Protein AF-A0A1N6LYB2-F1 (afdb_monomer_lite)

Structure (mmCIF, N/CA/C/O backbone):
data_AF-A0A1N6LYB2-F1
#
_entry.id   AF-A0A1N6LYB2-F1
#
loop_
_atom_site.group_PDB
_atom_site.id
_atom_site.type_symbol
_atom_site.label_atom_id
_atom_site.label_alt_id
_atom_site.label_comp_id
_atom_site.label_asym_id
_atom_site.label_entity_id
_atom_site.label_seq_id
_atom_site.pdbx_PDB_ins_code
_atom_site.Cartn_x
_atom_site.Cartn_y
_atom_site.Cartn_z
_atom_site.occupancy
_atom_site.B_iso_or_equiv
_atom_site.auth_seq_id
_atom_site.auth_comp_id
_atom_site.auth_asym_id
_atom_site.auth_atom_id
_atom_site.pdbx_PDB_model_num
ATOM 1 N N . MET A 1 1 ? 27.131 -10.862 -29.092 1.00 42.81 1 MET A N 1
ATOM 2 C CA . MET A 1 1 ? 26.281 -10.679 -27.898 1.00 42.81 1 MET A CA 1
ATOM 3 C C . MET A 1 1 ? 25.189 -9.700 -28.282 1.00 42.81 1 MET A C 1
ATOM 5 O O . MET A 1 1 ? 25.467 -8.517 -28.403 1.00 42.81 1 MET A O 1
ATOM 9 N N . THR A 1 2 ? 24.007 -10.201 -28.632 1.00 45.31 2 THR A N 1
ATOM 10 C CA . THR A 1 2 ? 22.863 -9.370 -29.024 1.00 45.31 2 THR A CA 1
ATOM 11 C C . THR A 1 2 ? 22.410 -8.564 -27.813 1.00 45.31 2 THR A C 1
ATOM 13 O O . THR A 1 2 ? 22.104 -9.125 -26.764 1.00 45.31 2 THR A O 1
ATOM 16 N N . SER A 1 3 ? 22.448 -7.238 -27.926 1.00 54.44 3 SER A N 1
ATOM 17 C CA . SER A 1 3 ? 21.855 -6.349 -26.935 1.00 54.44 3 SER A CA 1
ATOM 18 C C . SER A 1 3 ? 20.343 -6.550 -26.979 1.00 54.44 3 SER A C 1
ATOM 20 O O . SER A 1 3 ? 19.666 -5.995 -27.844 1.00 54.44 3 SER A O 1
ATOM 22 N N . ASP A 1 4 ? 19.833 -7.393 -26.086 1.00 77.38 4 ASP A N 1
ATOM 23 C CA . ASP A 1 4 ? 18.405 -7.610 -25.879 1.00 77.38 4 ASP A CA 1
ATOM 24 C C . ASP A 1 4 ? 17.791 -6.339 -25.271 1.00 77.38 4 ASP A C 1
ATOM 26 O O . ASP A 1 4 ? 17.576 -6.220 -24.061 1.00 77.38 4 ASP A O 1
ATOM 30 N N . ASN A 1 5 ? 17.571 -5.357 -26.136 1.00 86.88 5 ASN A N 1
ATOM 31 C CA . ASN A 1 5 ? 16.899 -4.110 -25.828 1.00 86.88 5 ASN A CA 1
ATOM 32 C C . ASN A 1 5 ? 15.412 -4.260 -26.155 1.00 86.88 5 ASN A C 1
ATOM 34 O O . ASN A 1 5 ? 15.039 -4.945 -27.108 1.00 86.88 5 ASN A O 1
ATOM 38 N N . VAL A 1 6 ? 14.559 -3.631 -25.354 1.00 89.31 6 VAL A N 1
ATOM 39 C CA . VAL A 1 6 ? 13.101 -3.690 -25.489 1.00 89.31 6 VAL A CA 1
ATOM 40 C C . VAL A 1 6 ? 12.539 -2.278 -25.393 1.00 89.31 6 VAL A C 1
ATOM 42 O O . VAL A 1 6 ? 13.052 -1.445 -24.646 1.00 89.31 6 VAL A O 1
ATOM 45 N N . ASN A 1 7 ? 11.474 -2.001 -26.136 1.00 90.38 7 ASN A N 1
ATOM 46 C CA . ASN A 1 7 ? 10.768 -0.730 -26.020 1.00 90.38 7 ASN A CA 1
ATOM 47 C C . ASN A 1 7 ? 9.733 -0.817 -24.892 1.00 90.38 7 ASN A C 1
ATOM 49 O O . ASN A 1 7 ? 8.964 -1.777 -24.806 1.00 90.38 7 ASN A O 1
ATOM 53 N N . VAL A 1 8 ? 9.710 0.189 -24.021 1.00 90.62 8 VAL A N 1
ATOM 54 C CA . VAL A 1 8 ? 8.810 0.249 -22.865 1.00 90.62 8 VAL A CA 1
ATOM 55 C C . VAL A 1 8 ? 7.846 1.412 -23.053 1.00 90.62 8 VAL A C 1
ATOM 57 O O . VAL A 1 8 ? 8.240 2.572 -23.013 1.00 90.62 8 VAL A O 1
ATOM 60 N N . VAL A 1 9 ? 6.572 1.106 -23.252 1.00 92.62 9 VAL A N 1
ATOM 61 C CA . VAL A 1 9 ? 5.488 2.087 -23.276 1.00 92.62 9 VAL A CA 1
ATOM 62 C C . VAL A 1 9 ? 5.027 2.321 -21.844 1.00 92.62 9 VAL A C 1
ATOM 64 O O . VAL A 1 9 ? 4.685 1.373 -21.136 1.00 92.62 9 VAL A O 1
ATOM 67 N N . ILE A 1 10 ? 5.003 3.579 -21.422 1.00 93.50 10 ILE A N 1
ATOM 68 C CA . ILE A 1 10 ? 4.589 3.989 -20.087 1.00 93.50 10 ILE A CA 1
ATOM 69 C C . ILE A 1 10 ? 3.338 4.853 -20.183 1.00 93.50 10 ILE A C 1
ATOM 71 O O . ILE A 1 10 ? 3.343 5.908 -20.815 1.00 93.50 10 ILE A O 1
ATOM 75 N N . SER A 1 11 ? 2.289 4.409 -19.499 1.00 93.19 11 SER A N 1
ATOM 76 C CA . SER A 1 11 ? 1.061 5.164 -19.271 1.00 93.19 11 SER A CA 1
ATOM 77 C C . SER A 1 11 ? 1.076 5.752 -17.870 1.00 93.19 11 SER A C 1
ATOM 79 O O . SER A 1 11 ? 0.954 5.018 -16.893 1.00 93.19 11 SER A O 1
ATOM 81 N N . VAL A 1 12 ? 1.232 7.065 -17.759 1.00 93.56 12 VAL A N 1
ATOM 82 C CA . VAL A 1 12 ? 1.284 7.780 -16.485 1.00 93.56 12 VAL A CA 1
ATOM 83 C C . VAL A 1 12 ? -0.084 8.348 -16.155 1.00 93.56 12 VAL A C 1
ATOM 85 O O . VAL A 1 12 ? -0.640 9.143 -16.910 1.00 93.56 12 VAL A O 1
ATOM 88 N N . ASN A 1 13 ? -0.590 7.980 -14.987 1.00 92.44 13 ASN A N 1
ATOM 89 C CA . ASN A 1 13 ? -1.777 8.563 -14.392 1.00 92.44 13 ASN A CA 1
ATOM 90 C C . ASN A 1 13 ? -1.372 9.355 -13.142 1.00 92.44 13 ASN A C 1
ATOM 92 O O . ASN A 1 13 ? -0.949 8.767 -12.137 1.00 92.44 13 ASN A O 1
ATOM 96 N N . ARG A 1 14 ? -1.461 10.685 -13.227 1.00 89.69 14 ARG A N 1
ATOM 97 C CA . ARG A 1 14 ? -1.204 11.602 -12.109 1.00 89.69 14 ARG A CA 1
ATOM 98 C C . ARG A 1 14 ? -2.526 12.014 -11.467 1.00 89.69 14 ARG A C 1
ATOM 100 O O . ARG A 1 14 ? -3.573 11.973 -12.100 1.00 89.69 14 ARG A O 1
ATOM 107 N N . PHE A 1 15 ? -2.487 12.395 -10.195 1.00 84.50 15 PHE A N 1
ATOM 108 C CA . PHE A 1 15 ? -3.697 12.779 -9.460 1.00 84.50 15 PHE A CA 1
ATOM 109 C C . PHE A 1 15 ? -4.256 14.158 -9.859 1.00 84.50 15 PHE A C 1
ATOM 111 O O . PHE A 1 15 ? -5.390 14.473 -9.508 1.00 84.50 15 PHE A O 1
ATOM 118 N N . ASP A 1 16 ? -3.450 14.991 -10.511 1.00 81.44 16 ASP A N 1
ATOM 119 C CA . ASP A 1 16 ? -3.694 16.411 -10.788 1.00 81.44 16 ASP A CA 1
ATOM 120 C C . ASP A 1 16 ? -3.684 16.771 -12.277 1.00 81.44 16 ASP A C 1
ATOM 122 O O . ASP A 1 16 ? -4.064 17.883 -12.635 1.00 81.44 16 ASP A O 1
ATOM 126 N N . ILE A 1 17 ? -3.251 15.854 -13.141 1.00 85.56 17 ILE A N 1
ATOM 127 C CA . ILE A 1 17 ? -3.053 16.094 -14.571 1.00 85.56 17 ILE A CA 1
ATOM 128 C C . ILE A 1 17 ? -3.705 14.957 -15.355 1.00 85.56 17 ILE A C 1
ATOM 130 O O . ILE A 1 17 ? -3.780 13.822 -14.881 1.00 85.56 17 ILE A O 1
ATOM 134 N N . GLU A 1 18 ? -4.156 15.260 -16.570 1.00 86.94 18 GLU A N 1
ATOM 135 C CA . GLU A 1 18 ? -4.665 14.251 -17.493 1.00 86.94 18 GLU A CA 1
ATOM 136 C C . GLU A 1 18 ? -3.641 13.124 -17.749 1.00 86.94 18 GLU A C 1
ATOM 138 O O . GLU A 1 18 ? -2.425 13.364 -17.752 1.00 86.94 18 GLU A O 1
ATOM 143 N N . PRO A 1 19 ? -4.104 11.880 -17.977 1.00 89.56 19 PRO A N 1
ATOM 144 C CA . PRO A 1 19 ? -3.221 10.757 -18.256 1.00 89.56 19 PRO A CA 1
ATOM 145 C C . PRO A 1 19 ? -2.346 11.002 -19.488 1.00 89.56 19 PRO A C 1
ATOM 147 O O . PRO A 1 19 ? -2.826 11.417 -20.542 1.00 89.56 19 PRO A O 1
ATOM 150 N N . THR A 1 20 ? -1.059 10.682 -19.378 1.00 91.75 20 THR A N 1
ATOM 151 C CA . THR A 1 20 ? -0.083 10.857 -20.462 1.00 91.75 20 THR A CA 1
ATOM 152 C C . THR A 1 20 ? 0.584 9.535 -20.806 1.00 91.75 20 THR A C 1
ATOM 154 O O . THR A 1 20 ? 0.811 8.698 -19.938 1.00 91.75 20 THR A O 1
ATOM 157 N N . ASN A 1 21 ? 0.911 9.338 -22.082 1.00 92.69 21 ASN A N 1
ATOM 158 C CA . ASN A 1 21 ? 1.611 8.148 -22.558 1.00 92.69 21 ASN A CA 1
ATOM 159 C C . ASN A 1 21 ? 2.918 8.562 -23.231 1.00 92.69 21 ASN A C 1
ATOM 161 O O . ASN A 1 21 ? 2.922 9.475 -24.055 1.00 92.69 21 ASN A O 1
ATOM 165 N N . PHE A 1 22 ? 4.011 7.869 -22.929 1.00 92.44 22 PHE A N 1
ATOM 166 C CA . PHE A 1 22 ? 5.272 8.019 -23.653 1.00 92.44 22 PHE A CA 1
ATOM 167 C C . PHE A 1 22 ? 5.968 6.668 -23.814 1.00 92.44 22 PHE A C 1
ATOM 169 O O . PHE A 1 22 ? 5.658 5.709 -23.112 1.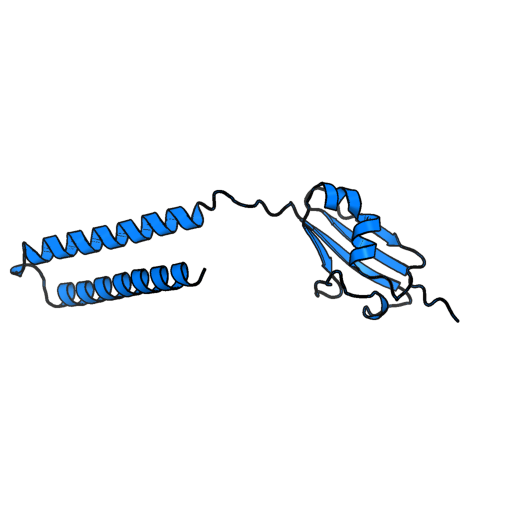00 92.44 22 PHE A O 1
ATOM 176 N N . THR A 1 23 ? 6.901 6.578 -24.760 1.00 92.44 23 THR A N 1
ATOM 177 C CA . THR A 1 23 ? 7.654 5.344 -25.026 1.00 92.44 23 THR A CA 1
ATOM 178 C C . THR A 1 23 ? 9.133 5.579 -24.773 1.00 92.44 23 THR A C 1
ATOM 180 O O . THR A 1 23 ? 9.704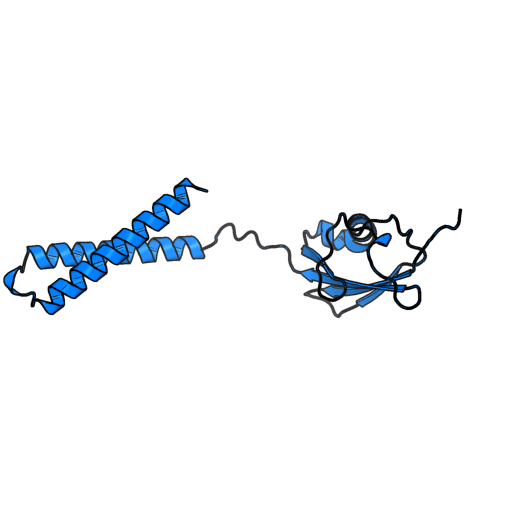 6.545 -25.275 1.00 92.44 23 THR A O 1
ATOM 183 N N . ILE A 1 24 ? 9.750 4.689 -24.003 1.00 91.31 24 ILE A N 1
ATOM 184 C CA . ILE A 1 24 ? 11.194 4.624 -23.808 1.00 91.31 24 ILE A CA 1
ATOM 185 C C . ILE A 1 24 ? 11.736 3.585 -24.783 1.00 91.31 24 ILE A C 1
ATOM 187 O O . ILE A 1 24 ? 11.412 2.398 -24.695 1.00 91.31 24 ILE A O 1
ATOM 191 N N . ASN A 1 25 ? 12.553 4.042 -25.723 1.00 90.69 25 ASN A N 1
ATOM 192 C CA . ASN A 1 25 ? 13.127 3.181 -26.745 1.00 90.69 25 ASN A CA 1
ATOM 193 C C . ASN A 1 25 ? 14.425 2.539 -26.252 1.00 90.69 25 ASN A C 1
ATOM 195 O O . ASN A 1 25 ? 15.208 3.171 -25.545 1.00 90.69 25 ASN A O 1
ATOM 199 N N . ASN A 1 26 ? 14.680 1.310 -26.699 1.00 88.06 26 ASN A N 1
ATOM 200 C CA . ASN A 1 26 ? 15.941 0.597 -26.499 1.00 88.06 26 ASN A CA 1
ATOM 201 C C . ASN A 1 26 ? 16.358 0.408 -25.026 1.00 88.06 26 ASN A C 1
ATOM 203 O O . ASN A 1 26 ? 17.533 0.551 -24.691 1.00 88.06 26 ASN A O 1
ATOM 207 N N . VAL A 1 27 ? 15.421 0.052 -24.144 1.00 89.06 27 VAL A N 1
ATOM 208 C CA . VAL A 1 27 ? 15.722 -0.230 -22.733 1.00 89.06 27 VAL A CA 1
ATOM 209 C C . VAL A 1 27 ? 16.410 -1.594 -22.611 1.00 89.06 27 VAL A C 1
ATOM 211 O O . VAL A 1 27 ? 15.821 -2.604 -23.006 1.00 89.06 27 VAL A O 1
ATOM 214 N N . PRO A 1 28 ? 17.621 -1.675 -22.034 1.00 90.38 28 PRO A N 1
ATOM 215 C CA . PRO A 1 28 ? 18.272 -2.957 -21.784 1.00 90.38 28 PRO A CA 1
ATOM 216 C C . PRO A 1 28 ? 17.437 -3.827 -20.837 1.00 90.38 28 PRO A C 1
ATOM 218 O O . PRO A 1 28 ? 17.006 -3.349 -19.785 1.00 90.38 28 PRO A O 1
ATOM 221 N N . LYS A 1 29 ? 17.253 -5.121 -21.137 1.00 87.38 29 LYS A N 1
ATOM 222 C CA . LYS A 1 29 ? 16.463 -6.034 -20.279 1.00 87.38 29 LYS A CA 1
ATOM 223 C C . LYS A 1 29 ? 16.983 -6.163 -18.837 1.00 87.38 29 LYS A C 1
ATOM 225 O O . LYS A 1 29 ? 16.213 -6.491 -17.941 1.00 87.38 29 LYS A O 1
ATOM 230 N N . ASN A 1 30 ? 18.264 -5.906 -18.577 1.00 89.25 30 ASN A N 1
ATOM 231 C CA . ASN A 1 30 ? 18.822 -5.925 -17.217 1.00 89.25 30 ASN A CA 1
ATOM 232 C C . ASN A 1 30 ? 18.479 -4.669 -16.390 1.00 89.25 30 ASN A C 1
ATOM 234 O O . ASN A 1 30 ? 18.777 -4.628 -15.196 1.00 89.25 30 ASN A O 1
ATOM 238 N N . THR A 1 31 ? 17.857 -3.660 -17.004 1.00 90.44 31 THR A N 1
ATOM 239 C CA . THR A 1 31 ? 17.433 -2.427 -16.335 1.00 90.44 31 THR A CA 1
ATOM 240 C C . THR A 1 31 ? 16.368 -2.741 -15.294 1.00 90.44 31 THR A C 1
ATOM 242 O O . THR A 1 31 ? 15.437 -3.504 -15.557 1.00 90.44 31 THR A O 1
ATOM 245 N N . SER A 1 32 ? 16.502 -2.158 -14.105 1.00 93.31 32 SER A N 1
ATOM 246 C CA . SER A 1 32 ? 15.505 -2.270 -13.046 1.00 93.31 32 SER A CA 1
ATOM 247 C C . SER A 1 32 ? 14.424 -1.196 -13.175 1.00 93.31 32 SER A C 1
ATOM 249 O O . SER A 1 32 ? 14.672 -0.096 -13.675 1.00 93.31 32 SER A O 1
ATOM 251 N N . ILE A 1 33 ? 13.227 -1.487 -12.670 1.00 92.56 33 ILE A N 1
ATOM 252 C CA . ILE A 1 33 ? 12.138 -0.507 -12.571 1.00 92.56 33 ILE A CA 1
ATOM 253 C C . ILE A 1 33 ? 12.568 0.708 -11.739 1.00 92.56 33 ILE A C 1
ATOM 255 O O . ILE A 1 33 ? 12.235 1.833 -12.100 1.00 92.56 33 ILE A O 1
ATOM 259 N N . GLY A 1 34 ? 13.370 0.509 -10.686 1.00 90.31 34 GLY A N 1
ATOM 260 C CA . GLY A 1 34 ? 13.929 1.601 -9.885 1.00 90.31 34 GLY A CA 1
ATOM 261 C C . GLY A 1 34 ? 14.773 2.580 -10.705 1.00 90.31 34 GLY A C 1
ATOM 262 O O . GLY A 1 34 ? 14.671 3.787 -10.504 1.00 90.31 34 GLY A O 1
ATOM 263 N N . ARG A 1 35 ? 15.532 2.085 -11.692 1.00 91.88 35 ARG A N 1
ATOM 264 C CA . ARG A 1 35 ? 16.311 2.939 -12.599 1.00 91.88 35 ARG A CA 1
ATOM 265 C C . ARG A 1 35 ? 15.420 3.711 -13.575 1.00 91.88 35 ARG A C 1
ATOM 267 O O . ARG A 1 35 ? 15.604 4.901 -13.774 1.00 91.88 35 ARG A O 1
ATOM 274 N N . ILE A 1 36 ? 14.387 3.072 -14.125 1.00 91.38 36 ILE A N 1
ATOM 275 C CA . ILE A 1 36 ? 13.398 3.771 -14.969 1.00 91.38 36 ILE A CA 1
ATOM 276 C C . ILE A 1 36 ? 12.676 4.860 -14.162 1.00 91.38 36 ILE A C 1
ATOM 278 O O . ILE A 1 36 ? 12.422 5.953 -14.668 1.00 91.38 36 ILE A O 1
ATOM 282 N N . LYS A 1 37 ? 12.371 4.573 -12.893 1.00 91.50 37 LYS A N 1
ATOM 283 C CA . LYS A 1 37 ? 11.768 5.521 -11.958 1.00 91.50 37 LYS A CA 1
ATOM 284 C C . LYS A 1 37 ? 12.674 6.733 -11.719 1.00 91.50 37 LYS A C 1
ATOM 286 O O . LYS A 1 37 ? 12.189 7.854 -11.841 1.00 91.50 37 LYS A O 1
ATOM 291 N N . SER A 1 38 ? 13.962 6.534 -11.426 1.00 89.25 38 SER A N 1
ATOM 292 C CA . SER A 1 38 ? 14.903 7.645 -11.216 1.00 89.25 38 SER A CA 1
ATOM 293 C C . SER A 1 38 ? 15.095 8.500 -12.466 1.00 89.25 38 SER A C 1
ATOM 295 O O . SER A 1 38 ? 15.127 9.725 -12.363 1.00 89.25 38 SER A O 1
ATOM 297 N N . ASP A 1 39 ? 15.179 7.864 -13.634 1.00 91.25 39 ASP A N 1
ATOM 298 C CA . ASP A 1 39 ? 15.562 8.535 -14.877 1.00 91.25 39 ASP A CA 1
ATOM 299 C C . ASP A 1 39 ? 14.405 9.367 -15.464 1.00 91.25 39 ASP A C 1
ATOM 301 O O . ASP A 1 39 ? 14.639 10.434 -16.029 1.00 91.25 39 ASP A O 1
ATOM 305 N N . HIS A 1 40 ? 13.152 8.919 -15.300 1.00 90.44 40 HIS A N 1
ATOM 306 C CA . HIS A 1 40 ? 11.982 9.550 -15.935 1.00 90.44 40 HIS A CA 1
ATOM 307 C C . HIS A 1 40 ? 11.018 10.262 -14.979 1.00 90.44 40 HIS A C 1
ATOM 309 O O . HIS A 1 40 ? 10.188 11.046 -15.438 1.00 90.44 40 HIS A O 1
ATOM 315 N N . PHE A 1 41 ? 11.109 10.020 -13.669 1.00 90.50 41 PHE A N 1
ATOM 316 C CA . PHE A 1 41 ? 10.176 10.569 -12.676 1.00 90.50 41 PHE A CA 1
ATOM 317 C C . PHE A 1 41 ? 10.885 11.379 -11.584 1.00 90.50 41 PHE A C 1
ATOM 319 O O . PHE A 1 41 ? 10.386 11.496 -10.467 1.00 90.50 41 PHE A O 1
ATOM 326 N N . SER A 1 42 ? 12.038 11.974 -11.899 1.00 87.06 42 SER A N 1
ATOM 327 C CA . SER A 1 42 ? 12.838 12.783 -10.968 1.00 87.06 42 SER A CA 1
ATOM 328 C C . SER A 1 42 ? 12.042 13.919 -10.316 1.00 87.06 42 SER A C 1
ATOM 330 O O . SER A 1 42 ? 12.096 14.077 -9.101 1.00 87.06 42 SER A O 1
ATOM 332 N N . ASN A 1 43 ? 11.231 14.655 -11.081 1.00 85.38 43 ASN A N 1
ATOM 333 C CA . ASN A 1 43 ? 10.388 15.738 -10.551 1.00 85.38 43 ASN A CA 1
ATOM 334 C C . ASN A 1 43 ? 9.336 15.231 -9.551 1.00 85.38 43 ASN A C 1
ATOM 336 O O . ASN A 1 43 ? 9.086 15.859 -8.520 1.00 85.38 43 ASN A O 1
ATOM 340 N N . ASP A 1 44 ? 8.738 14.076 -9.844 1.00 85.06 44 ASP A N 1
ATOM 341 C CA . ASP A 1 44 ? 7.753 13.434 -8.977 1.00 85.06 44 ASP A CA 1
ATOM 342 C C . ASP A 1 44 ? 8.423 12.893 -7.695 1.00 85.06 44 ASP A C 1
ATOM 344 O O . ASP A 1 44 ? 7.844 12.980 -6.612 1.00 85.06 44 ASP A O 1
ATOM 348 N N . ILE A 1 45 ? 9.673 12.414 -7.789 1.00 83.88 45 ILE A N 1
ATOM 349 C CA . ILE A 1 45 ? 10.499 12.008 -6.638 1.00 83.88 45 ILE A CA 1
ATOM 350 C C . ILE A 1 45 ? 10.851 13.215 -5.761 1.00 83.88 45 ILE A C 1
ATOM 352 O O . ILE A 1 45 ? 10.695 13.141 -4.545 1.00 83.88 45 ILE A O 1
ATOM 356 N N . VAL A 1 46 ? 11.286 14.331 -6.359 1.00 84.75 46 VAL A N 1
ATOM 357 C CA . VAL A 1 46 ? 11.603 15.581 -5.638 1.00 84.75 46 VAL A CA 1
ATOM 358 C C . VAL A 1 46 ? 10.373 16.119 -4.905 1.00 84.75 46 VAL A C 1
ATOM 360 O O . VAL A 1 46 ? 10.488 16.628 -3.795 1.00 84.75 46 VAL A O 1
ATOM 363 N N . SER A 1 47 ? 9.187 15.942 -5.488 1.00 83.38 47 SER A N 1
ATOM 364 C CA . SER A 1 47 ? 7.906 16.315 -4.874 1.00 83.38 47 SER A CA 1
ATOM 365 C C . SER A 1 47 ? 7.425 15.321 -3.804 1.00 83.38 47 SER A C 1
ATOM 367 O O . SER A 1 47 ? 6.311 15.453 -3.299 1.00 83.38 47 SER A O 1
ATOM 369 N N . CYS A 1 48 ? 8.236 14.313 -3.460 1.00 80.06 48 CYS A N 1
ATOM 370 C CA . CYS A 1 48 ? 7.904 13.232 -2.530 1.00 80.06 48 CYS A CA 1
ATOM 371 C C . CYS A 1 48 ? 6.621 12.459 -2.899 1.00 80.06 48 CYS A C 1
ATOM 373 O O . CYS A 1 48 ? 5.977 11.863 -2.029 1.00 80.06 48 CYS A O 1
ATOM 375 N N . ASN A 1 49 ? 6.235 12.443 -4.180 1.00 84.25 49 ASN A N 1
ATOM 376 C CA . ASN A 1 49 ? 5.045 11.729 -4.632 1.00 84.25 49 ASN A CA 1
ATOM 377 C C . ASN A 1 49 ? 5.243 10.212 -4.509 1.00 84.25 49 ASN A C 1
ATOM 379 O O . ASN A 1 49 ? 6.337 9.675 -4.705 1.00 84.25 49 ASN A O 1
ATOM 383 N N . ASN A 1 50 ? 4.156 9.486 -4.233 1.00 87.62 50 ASN A N 1
ATOM 384 C CA . ASN A 1 50 ? 4.197 8.027 -4.242 1.00 87.62 50 ASN A CA 1
ATOM 385 C C . ASN A 1 50 ? 4.003 7.526 -5.677 1.00 87.62 50 ASN A C 1
ATOM 387 O O . ASN A 1 50 ? 2.916 7.643 -6.243 1.00 87.62 50 ASN A O 1
ATOM 391 N N . ILE A 1 51 ? 5.070 6.974 -6.252 1.00 90.81 51 ILE A N 1
ATOM 392 C CA . ILE A 1 51 ? 5.116 6.485 -7.633 1.00 90.81 51 ILE A CA 1
ATOM 393 C C . ILE A 1 51 ? 5.104 4.960 -7.612 1.00 90.81 51 ILE A C 1
ATOM 395 O O . ILE A 1 51 ? 6.027 4.335 -7.076 1.00 90.81 51 ILE A O 1
ATOM 399 N N . ARG A 1 52 ? 4.087 4.365 -8.238 1.00 92.31 52 ARG A N 1
ATOM 400 C CA . ARG A 1 52 ? 3.910 2.911 -8.334 1.00 92.31 52 ARG A CA 1
ATOM 401 C C . ARG A 1 52 ? 3.857 2.474 -9.786 1.00 92.31 52 ARG A C 1
ATOM 403 O O . ARG A 1 52 ? 3.018 2.951 -10.545 1.00 92.31 52 ARG A O 1
ATOM 410 N N . PHE A 1 53 ? 4.709 1.520 -10.137 1.00 93.19 53 PHE A N 1
ATOM 411 C CA . PHE A 1 53 ? 4.685 0.862 -11.437 1.00 93.19 53 PHE A CA 1
ATOM 412 C C . PHE A 1 53 ? 3.786 -0.367 -11.358 1.00 93.19 53 PHE A C 1
ATOM 414 O O . PHE A 1 53 ? 3.891 -1.159 -10.425 1.00 93.19 53 PHE A O 1
ATOM 421 N N . ILE A 1 54 ? 2.899 -0.521 -12.331 1.00 92.50 54 ILE A N 1
ATOM 422 C CA . ILE A 1 54 ? 1.925 -1.602 -12.413 1.00 92.50 54 ILE A CA 1
ATOM 423 C C . ILE A 1 54 ? 2.047 -2.275 -13.775 1.00 92.50 54 ILE A C 1
ATOM 425 O O . ILE A 1 54 ? 2.020 -1.629 -14.822 1.00 92.50 54 ILE A O 1
ATOM 429 N N . TYR A 1 55 ? 2.128 -3.600 -13.751 1.00 92.00 55 TYR A N 1
ATOM 430 C CA . TYR A 1 55 ? 2.096 -4.451 -14.929 1.00 92.00 55 TYR A CA 1
ATOM 431 C C . TYR A 1 55 ? 1.071 -5.562 -14.718 1.00 92.00 55 TYR A C 1
ATOM 433 O O . TYR A 1 55 ? 1.156 -6.313 -13.748 1.00 92.00 55 TYR A O 1
ATOM 441 N N . ARG A 1 56 ? 0.073 -5.658 -15.609 1.00 86.94 56 ARG A N 1
ATOM 442 C CA . ARG A 1 56 ? -0.996 -6.680 -15.549 1.00 86.94 56 ARG A CA 1
ATOM 443 C C . ARG A 1 56 ? -1.677 -6.792 -14.177 1.00 86.94 56 ARG A C 1
ATOM 445 O O . ARG A 1 56 ? -1.888 -7.884 -13.657 1.00 86.94 56 ARG A O 1
ATOM 452 N N . GLY A 1 57 ? -1.971 -5.646 -13.566 1.00 86.38 57 GLY A N 1
ATOM 453 C CA . GLY A 1 57 ? -2.604 -5.578 -12.246 1.00 86.38 57 GLY A CA 1
ATOM 454 C C . GLY A 1 57 ? -1.682 -5.904 -11.065 1.00 86.38 57 GLY A C 1
ATOM 455 O O . GLY A 1 57 ? -2.140 -5.866 -9.928 1.00 86.38 57 GLY A O 1
ATOM 456 N N . LYS A 1 58 ? -0.393 -6.187 -11.296 1.00 89.81 58 LYS A N 1
ATOM 457 C CA . LYS A 1 58 ? 0.607 -6.387 -10.239 1.00 89.81 58 LYS A CA 1
ATOM 458 C C . LYS A 1 58 ? 1.474 -5.147 -10.085 1.00 89.81 58 LYS A C 1
ATOM 460 O O . LYS A 1 58 ? 1.938 -4.594 -11.080 1.00 89.81 58 LYS A O 1
ATOM 465 N N . ILE A 1 59 ? 1.705 -4.737 -8.841 1.00 92.62 59 ILE A N 1
ATOM 466 C CA . ILE A 1 59 ? 2.675 -3.688 -8.519 1.00 92.62 59 ILE A CA 1
ATOM 467 C C . ILE A 1 59 ? 4.076 -4.281 -8.691 1.00 92.62 59 ILE A C 1
ATOM 469 O O . ILE A 1 59 ? 4.337 -5.388 -8.224 1.00 92.62 59 ILE A O 1
ATOM 473 N N . LEU A 1 60 ? 4.946 -3.567 -9.400 1.00 92.62 60 LEU A N 1
ATOM 474 C CA . LEU A 1 60 ? 6.335 -3.952 -9.608 1.00 92.62 60 LEU A CA 1
ATOM 475 C C . LEU A 1 60 ? 7.225 -3.298 -8.554 1.00 92.62 60 LEU A C 1
ATOM 477 O O . LEU A 1 60 ? 7.186 -2.079 -8.376 1.00 92.62 60 LEU A O 1
ATOM 481 N N . ASP A 1 61 ? 8.067 -4.106 -7.914 1.00 92.69 61 ASP A N 1
ATOM 482 C CA . ASP A 1 61 ? 9.101 -3.614 -7.006 1.00 92.69 61 ASP A CA 1
ATOM 483 C C . ASP A 1 61 ? 10.230 -2.932 -7.780 1.00 92.69 61 ASP A C 1
ATOM 485 O O . ASP A 1 61 ? 10.537 -3.304 -8.916 1.00 92.69 61 ASP A O 1
ATOM 489 N N . GLU A 1 62 ? 10.921 -1.988 -7.139 1.00 91.19 62 GLU A N 1
ATOM 490 C CA . GLU A 1 62 ? 12.035 -1.250 -7.749 1.00 91.19 62 GLU A CA 1
ATOM 491 C C . GLU A 1 62 ? 13.213 -2.154 -8.149 1.00 91.19 62 GLU A C 1
ATOM 493 O O . GLU A 1 62 ? 13.948 -1.835 -9.085 1.00 91.19 62 GLU A O 1
ATOM 498 N N . SER A 1 63 ? 13.362 -3.309 -7.496 1.00 91.69 63 SER A N 1
ATOM 499 C CA . SER A 1 63 ? 14.360 -4.336 -7.823 1.00 91.69 63 SER A CA 1
ATOM 500 C C . SER A 1 63 ? 13.972 -5.210 -9.023 1.00 91.69 63 SER A C 1
ATOM 502 O O . SER A 1 63 ? 14.798 -5.979 -9.525 1.00 91.69 63 SER A O 1
ATOM 504 N N . THR A 1 64 ? 12.729 -5.112 -9.505 1.00 91.75 64 THR A N 1
ATOM 505 C CA . THR A 1 64 ? 12.252 -5.893 -10.649 1.00 91.75 64 THR A CA 1
ATOM 506 C C . THR A 1 64 ? 13.009 -5.476 -11.900 1.00 91.75 64 THR A C 1
ATOM 508 O O . THR A 1 64 ? 13.067 -4.296 -12.233 1.00 91.75 64 THR A O 1
ATOM 511 N N . GLN A 1 65 ? 13.581 -6.447 -12.607 1.00 92.06 65 GLN A N 1
ATOM 512 C CA . GLN A 1 65 ? 14.227 -6.214 -13.895 1.00 92.06 65 GLN A CA 1
ATOM 513 C C . GLN A 1 65 ? 13.218 -6.304 -15.035 1.00 92.06 65 GLN A C 1
ATOM 515 O O . GLN A 1 65 ? 12.291 -7.114 -14.989 1.00 92.06 65 GLN A O 1
ATOM 520 N N . ILE A 1 66 ? 13.452 -5.531 -16.091 1.00 89.31 66 ILE A N 1
ATOM 521 C CA . ILE A 1 66 ? 12.668 -5.564 -17.329 1.00 89.31 66 ILE A CA 1
ATOM 522 C C . ILE A 1 66 ? 12.670 -6.960 -17.969 1.00 89.31 66 ILE A C 1
ATOM 524 O O . ILE A 1 66 ? 11.658 -7.382 -18.513 1.00 89.31 66 ILE A O 1
ATOM 528 N N . SER A 1 67 ? 13.749 -7.728 -17.811 1.00 86.50 67 SER A N 1
ATOM 529 C CA . SER A 1 67 ? 13.859 -9.132 -18.228 1.00 86.50 67 SER A CA 1
ATOM 530 C C . SER A 1 67 ? 12.780 -10.041 -17.634 1.00 86.50 67 SER A C 1
ATOM 532 O O . SER A 1 67 ? 12.426 -11.042 -18.251 1.00 86.50 67 SER A O 1
ATOM 534 N N . LYS A 1 68 ? 12.259 -9.706 -16.446 1.00 85.56 68 LYS A N 1
ATOM 535 C CA . LYS A 1 68 ? 11.212 -10.466 -15.747 1.00 85.56 68 LYS A CA 1
ATOM 536 C C . LYS A 1 68 ? 9.802 -10.053 -16.168 1.00 85.56 68 LYS A C 1
ATOM 538 O O . LYS A 1 68 ? 8.833 -10.679 -15.743 1.00 85.56 68 LYS A O 1
ATOM 543 N N . VAL A 1 69 ? 9.676 -8.993 -16.960 1.00 87.06 69 VAL A N 1
ATOM 544 C CA . VAL A 1 69 ? 8.402 -8.490 -17.461 1.00 87.06 69 VAL A CA 1
ATOM 545 C C . VAL A 1 69 ? 8.215 -9.014 -18.879 1.00 87.06 69 VAL A C 1
ATOM 547 O O . VAL A 1 69 ? 9.011 -8.729 -19.768 1.00 87.06 69 VAL A O 1
ATOM 550 N N . GLU A 1 70 ? 7.165 -9.806 -19.097 1.00 84.62 70 GLU A N 1
ATOM 551 C CA . GLU A 1 70 ? 6.877 -10.356 -20.424 1.00 84.62 70 GLU A CA 1
ATOM 552 C C . GLU A 1 70 ? 6.625 -9.234 -21.439 1.00 84.62 70 GLU A C 1
ATOM 554 O O . GLU A 1 70 ? 5.772 -8.373 -21.224 1.00 84.62 70 GLU A O 1
ATOM 559 N N . SER A 1 71 ? 7.336 -9.264 -22.564 1.00 79.94 71 SER A N 1
ATOM 560 C CA . SER A 1 71 ? 7.076 -8.377 -23.697 1.00 79.94 71 SER A CA 1
ATOM 561 C C . SER A 1 71 ? 5.940 -8.928 -24.559 1.00 79.94 71 SER A C 1
ATOM 563 O O . SER A 1 71 ? 5.954 -10.105 -24.917 1.00 79.94 71 SER A O 1
ATOM 565 N N . PHE A 1 72 ? 5.007 -8.066 -24.952 1.00 74.44 72 PHE A N 1
ATOM 566 C CA . PHE A 1 72 ? 3.983 -8.342 -25.956 1.00 74.44 72 PHE A CA 1
ATOM 567 C C . PHE A 1 72 ? 4.333 -7.583 -27.226 1.00 74.44 72 PHE A C 1
ATOM 569 O O . PHE A 1 72 ? 4.479 -6.365 -27.185 1.00 74.44 72 PHE A O 1
ATOM 576 N N . ASP A 1 73 ? 4.479 -8.305 -28.338 1.00 73.88 73 ASP A N 1
ATOM 577 C CA . ASP A 1 73 ? 4.815 -7.711 -29.640 1.00 73.88 73 ASP A CA 1
ATOM 578 C C . ASP A 1 73 ? 6.129 -6.898 -29.613 1.00 73.88 73 ASP A C 1
ATOM 580 O O . ASP A 1 73 ? 6.226 -5.776 -30.102 1.00 73.88 73 ASP A O 1
ATOM 584 N N . GLY A 1 74 ? 7.144 -7.426 -28.914 1.00 75.94 74 GLY A N 1
ATOM 585 C CA . GLY A 1 74 ? 8.440 -6.753 -28.740 1.00 75.94 74 GLY A CA 1
ATOM 586 C C . GLY A 1 74 ? 8.412 -5.513 -27.834 1.00 75.94 74 GLY A C 1
ATOM 587 O O . GLY A 1 74 ? 9.429 -4.830 -27.710 1.00 75.94 74 GLY A O 1
ATOM 588 N N . MET A 1 75 ? 7.280 -5.227 -27.178 1.00 83.69 75 MET A N 1
ATOM 589 C CA . MET A 1 75 ? 7.089 -4.061 -26.315 1.00 83.69 75 MET A CA 1
ATOM 590 C C . MET A 1 75 ? 6.580 -4.441 -24.924 1.00 83.69 75 MET A C 1
ATOM 592 O O . MET A 1 75 ? 5.844 -5.408 -24.738 1.00 83.69 75 MET A O 1
ATOM 596 N N . ILE A 1 76 ? 6.939 -3.649 -23.920 1.00 88.19 76 ILE A N 1
ATOM 597 C CA . ILE A 1 76 ? 6.421 -3.782 -22.555 1.00 88.19 76 ILE A CA 1
ATOM 598 C C . ILE A 1 76 ? 5.526 -2.584 -22.265 1.00 88.19 76 ILE A C 1
ATOM 600 O O . ILE A 1 76 ? 5.947 -1.449 -22.448 1.00 88.19 76 ILE A O 1
ATOM 604 N N . LYS A 1 77 ? 4.297 -2.822 -21.800 1.00 90.06 77 LYS A N 1
ATOM 605 C CA . LYS A 1 77 ? 3.357 -1.758 -21.414 1.00 90.06 77 LYS A CA 1
ATOM 606 C C . LYS A 1 77 ? 3.269 -1.671 -19.896 1.00 90.06 77 LYS A C 1
ATOM 608 O O . LYS A 1 77 ? 2.764 -2.598 -19.268 1.00 90.06 77 LYS A O 1
ATOM 613 N N . LEU A 1 78 ? 3.740 -0.573 -19.315 1.00 91.75 78 LEU A N 1
ATOM 614 C CA . LEU A 1 78 ? 3.677 -0.296 -17.881 1.00 91.75 78 LEU A CA 1
ATOM 615 C C . LEU A 1 78 ? 2.683 0.828 -17.611 1.00 91.75 78 LEU A C 1
ATOM 617 O O . LEU A 1 78 ? 2.621 1.807 -18.350 1.00 91.75 78 LEU A O 1
ATOM 621 N N . ILE A 1 79 ? 1.938 0.704 -16.519 1.00 92.38 79 ILE A N 1
ATOM 622 C CA . ILE A 1 79 ? 1.086 1.775 -16.008 1.00 92.38 79 ILE A CA 1
ATOM 623 C C . ILE A 1 79 ? 1.764 2.339 -14.767 1.00 92.38 79 ILE A C 1
ATOM 625 O O . ILE A 1 79 ? 2.126 1.590 -13.865 1.00 92.38 79 ILE A O 1
ATOM 629 N N . VAL A 1 80 ? 1.941 3.650 -14.706 1.00 93.12 80 VAL A N 1
ATOM 630 C CA . VAL A 1 80 ? 2.530 4.341 -13.564 1.00 93.12 80 VAL A CA 1
ATOM 631 C C . VAL A 1 80 ? 1.456 5.184 -12.909 1.00 93.12 80 VAL A C 1
ATOM 633 O O . VAL A 1 80 ? 0.886 6.072 -13.536 1.00 93.12 80 VAL A O 1
ATOM 636 N N . PHE A 1 81 ? 1.189 4.911 -11.638 1.00 92.31 81 PHE A N 1
ATOM 637 C CA . PHE A 1 81 ? 0.328 5.749 -10.816 1.00 92.31 81 PHE A CA 1
ATOM 638 C C . PHE A 1 81 ? 1.187 6.643 -9.941 1.00 92.31 81 PHE A C 1
ATOM 640 O O . PHE A 1 81 ? 2.037 6.152 -9.193 1.00 92.31 81 PHE A O 1
ATOM 647 N N . ILE A 1 82 ? 0.935 7.945 -10.024 1.00 90.38 82 ILE A N 1
ATOM 648 C CA . ILE A 1 82 ? 1.579 8.949 -9.186 1.00 90.38 82 ILE A CA 1
ATOM 649 C C . ILE A 1 82 ? 0.500 9.556 -8.308 1.00 90.38 82 ILE A C 1
ATOM 651 O O . ILE A 1 82 ? -0.369 10.296 -8.771 1.00 90.38 82 ILE A O 1
ATOM 655 N N . THR A 1 83 ? 0.532 9.200 -7.030 1.00 88.25 83 THR A N 1
ATOM 656 C CA . THR A 1 83 ? -0.398 9.734 -6.037 1.00 88.25 83 THR A CA 1
ATOM 657 C C . THR A 1 83 ? 0.293 10.790 -5.191 1.00 88.25 83 THR A C 1
ATOM 659 O O . THR A 1 83 ? 1.519 10.763 -5.046 1.00 88.25 83 THR A O 1
ATOM 662 N N . LYS A 1 84 ? -0.509 11.677 -4.585 1.00 83.19 84 LYS A N 1
ATOM 663 C CA . LYS A 1 84 ? -0.040 12.664 -3.605 1.00 83.19 84 LYS A CA 1
ATOM 664 C C . LYS A 1 84 ? 0.925 12.026 -2.597 1.00 83.19 84 LYS A C 1
ATOM 666 O O . LYS A 1 84 ? 0.757 10.834 -2.286 1.00 83.19 84 LYS A O 1
ATOM 671 N N . PRO A 1 85 ? 1.904 12.795 -2.082 1.00 76.06 85 PRO A N 1
ATOM 672 C CA . PRO A 1 85 ? 2.758 12.322 -1.006 1.00 76.06 85 PRO A CA 1
ATOM 673 C C . PRO A 1 85 ? 1.868 11.740 0.093 1.00 76.06 85 PRO A C 1
ATOM 675 O O . PRO A 1 85 ? 0.788 12.291 0.351 1.00 76.06 85 PRO A O 1
ATOM 678 N N . PRO A 1 86 ? 2.260 10.614 0.715 1.00 66.19 86 PRO A N 1
ATOM 679 C CA . PRO A 1 86 ? 1.561 10.159 1.897 1.00 66.19 86 PRO A CA 1
ATOM 680 C C . PRO A 1 86 ? 1.611 11.325 2.877 1.00 66.19 86 PRO A C 1
ATOM 682 O O . PRO A 1 86 ? 2.687 11.711 3.330 1.00 66.19 86 PRO A O 1
ATOM 685 N N . VAL A 1 87 ? 0.456 11.935 3.147 1.00 62.03 87 VAL A N 1
ATOM 686 C CA . VAL A 1 87 ? 0.339 12.866 4.258 1.00 62.03 87 VAL A CA 1
ATOM 687 C C . VAL A 1 87 ? 0.699 12.012 5.459 1.00 62.03 87 VAL A C 1
ATOM 689 O O . VAL A 1 87 ? -0.059 11.118 5.838 1.00 62.03 87 VAL A O 1
ATOM 692 N N . ILE A 1 88 ? 1.912 12.196 5.982 1.00 53.56 88 ILE A N 1
ATOM 693 C CA . ILE A 1 88 ? 2.241 11.707 7.308 1.00 53.56 88 ILE A CA 1
ATOM 694 C C . ILE A 1 88 ? 1.294 12.513 8.174 1.00 53.56 88 ILE A C 1
ATOM 696 O O . ILE A 1 88 ? 1.499 13.701 8.407 1.00 53.56 88 ILE A O 1
ATOM 700 N N . ASP A 1 89 ? 0.171 11.901 8.518 1.00 52.12 89 ASP A N 1
ATOM 701 C CA . ASP A 1 89 ? -0.817 12.498 9.389 1.00 52.12 89 ASP A CA 1
ATOM 702 C C . ASP A 1 89 ? -0.199 12.448 10.788 1.00 52.12 89 ASP A C 1
ATOM 704 O O . ASP A 1 89 ? -0.467 11.549 11.586 1.00 52.12 89 ASP A O 1
ATOM 708 N N . ILE A 1 90 ? 0.737 13.371 11.048 1.00 54.47 90 ILE A N 1
ATOM 709 C CA . ILE A 1 90 ? 1.411 13.536 12.345 1.00 54.47 90 ILE A CA 1
ATOM 710 C C . ILE A 1 90 ? 0.343 13.768 13.432 1.00 54.47 90 ILE A C 1
ATOM 712 O O . ILE A 1 90 ? 0.545 13.416 14.589 1.00 54.47 90 ILE A O 1
ATOM 716 N N . ASN A 1 91 ? -0.848 14.223 13.026 1.00 51.88 91 ASN A N 1
ATOM 717 C CA . ASN A 1 91 ? -2.049 14.326 13.837 1.00 51.88 91 ASN A CA 1
ATOM 718 C C . ASN A 1 91 ? -3.115 13.312 13.402 1.00 51.88 91 ASN A C 1
ATOM 720 O O . ASN A 1 91 ? -4.223 13.698 13.034 1.00 51.88 91 ASN A O 1
ATOM 724 N N . SER A 1 92 ? -2.832 12.005 13.473 1.00 49.38 92 SER A N 1
ATOM 725 C CA . SER A 1 92 ? -3.891 11.000 13.315 1.00 49.38 92 SER A CA 1
ATOM 726 C C . SER A 1 92 ? -4.919 11.119 14.466 1.00 49.38 92 SER A C 1
ATOM 728 O O . SER A 1 92 ? -4.894 10.397 15.465 1.00 49.38 92 SER A O 1
ATOM 730 N N . GLY A 1 93 ? -5.892 12.022 14.322 1.00 54.06 93 GLY A N 1
ATOM 731 C CA . GLY A 1 93 ? -7.023 12.191 15.245 1.00 54.06 93 GLY 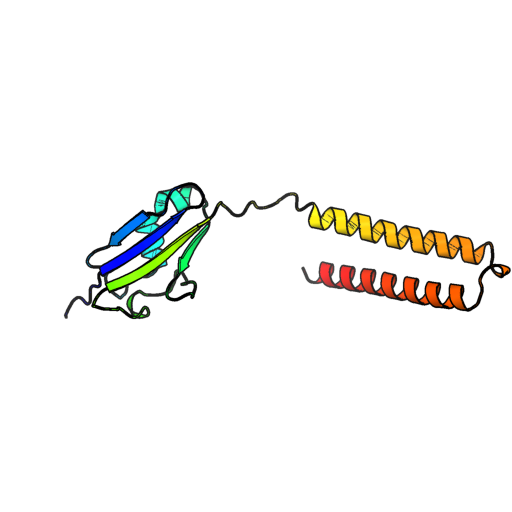A CA 1
ATOM 732 C C . GLY A 1 93 ? -7.874 10.918 15.382 1.00 54.06 93 GLY A C 1
ATOM 733 O O . GLY A 1 93 ? -8.697 10.790 16.289 1.00 54.06 93 GLY A O 1
ATOM 734 N N . LYS A 1 94 ? -7.638 9.915 14.524 1.00 57.78 94 LYS A N 1
ATOM 735 C CA . LYS A 1 94 ? -8.179 8.555 14.656 1.00 57.78 94 LYS A CA 1
ATOM 736 C C . LYS A 1 94 ? -7.700 7.830 15.916 1.00 57.78 94 LYS A C 1
ATOM 738 O O . LYS A 1 94 ? -8.488 7.088 16.498 1.00 57.78 94 LYS A O 1
ATOM 743 N N . ASN A 1 95 ? -6.454 8.024 16.353 1.00 61.69 95 ASN A N 1
ATOM 744 C CA . ASN A 1 95 ? -5.987 7.415 17.602 1.00 61.69 95 ASN A CA 1
ATOM 745 C C . ASN A 1 95 ? -6.533 8.163 18.819 1.00 61.69 95 ASN A C 1
ATOM 747 O O . ASN A 1 95 ? -6.955 7.528 19.782 1.00 61.69 95 ASN A O 1
ATOM 751 N N . GLU A 1 96 ? -6.591 9.490 18.753 1.00 65.00 96 GLU A N 1
ATOM 752 C CA . GLU A 1 96 ? -7.061 10.315 19.863 1.00 65.00 96 GLU A CA 1
ATOM 753 C C . GLU A 1 96 ? -8.562 10.116 20.132 1.00 65.00 96 GLU A C 1
ATOM 755 O O . GLU A 1 96 ? -8.950 9.790 21.253 1.00 65.00 96 GLU A O 1
ATOM 760 N N . SER A 1 97 ? -9.407 10.167 19.097 1.00 73.06 97 SER A N 1
ATOM 761 C CA . SER A 1 97 ? -10.850 9.890 19.220 1.00 73.06 97 SER A CA 1
ATOM 762 C C . SER A 1 97 ? -11.146 8.502 19.799 1.00 73.06 97 SER A C 1
ATOM 764 O O . SER A 1 97 ? -12.043 8.348 20.630 1.00 73.06 97 SER A O 1
ATOM 766 N N . ARG A 1 98 ? -10.358 7.487 19.425 1.00 70.69 98 ARG A N 1
ATOM 767 C CA . ARG A 1 98 ? -10.490 6.129 19.964 1.00 70.69 98 ARG A CA 1
ATOM 768 C C . ARG A 1 98 ? -10.103 6.055 21.441 1.00 70.69 98 ARG A C 1
ATOM 770 O O . ARG A 1 98 ? -10.751 5.330 22.197 1.00 70.69 98 ARG A O 1
ATOM 777 N N . ILE A 1 99 ? -9.085 6.805 21.864 1.00 76.94 99 ILE A N 1
ATOM 778 C CA . ILE A 1 99 ? -8.673 6.900 23.272 1.00 76.94 99 ILE A CA 1
ATOM 779 C C . ILE A 1 99 ? -9.771 7.574 24.099 1.00 76.94 99 ILE A C 1
ATOM 781 O O . ILE A 1 99 ? -10.192 7.001 25.102 1.00 76.94 99 ILE A O 1
ATOM 785 N N . TRP A 1 100 ? -10.291 8.721 23.652 1.00 78.06 100 TRP A N 1
ATOM 786 C CA . TRP A 1 100 ? -11.372 9.435 24.344 1.00 78.06 100 TRP A CA 1
ATOM 787 C C . TRP A 1 100 ? -12.665 8.620 24.414 1.00 78.06 100 TRP A C 1
ATOM 789 O O . TRP A 1 100 ? -13.297 8.560 25.467 1.00 78.06 100 TRP A O 1
ATOM 799 N N . SER A 1 101 ? -13.027 7.925 23.331 1.00 80.94 101 SER A N 1
ATOM 800 C CA . SER A 1 101 ? -14.184 7.023 23.315 1.00 80.94 101 SER A CA 1
ATOM 801 C C . SER A 1 101 ? -14.018 5.873 24.314 1.00 80.94 101 SER A C 1
ATOM 803 O O . SER A 1 101 ? -14.926 5.603 25.100 1.00 80.94 101 SER A O 1
ATOM 805 N N . THR A 1 102 ? -12.837 5.248 24.355 1.00 81.69 102 THR A N 1
ATOM 806 C CA . THR A 1 102 ? -12.549 4.164 25.308 1.00 81.69 102 THR A CA 1
ATOM 807 C C . THR A 1 102 ? -12.592 4.677 26.750 1.00 81.69 102 THR A C 1
ATOM 809 O O . THR A 1 102 ? -13.202 4.041 27.608 1.00 81.69 102 THR A O 1
ATOM 812 N N . LEU A 1 103 ? -12.012 5.852 27.018 1.00 83.94 103 LEU A N 1
ATOM 813 C CA . LEU A 1 103 ? -12.028 6.488 28.338 1.00 83.94 103 LEU A CA 1
ATOM 814 C C . LEU A 1 103 ? -13.455 6.838 28.794 1.00 83.94 103 LEU A C 1
ATOM 816 O O . LEU A 1 103 ? -13.802 6.617 29.957 1.00 83.94 103 LEU A O 1
ATOM 820 N N . GLY A 1 104 ? -14.303 7.308 27.876 1.00 87.31 104 GLY A N 1
ATOM 821 C CA . GLY A 1 104 ? -15.724 7.551 28.126 1.00 87.31 104 GLY A CA 1
ATOM 822 C C . GLY A 1 104 ? -16.477 6.276 28.511 1.00 87.31 104 GLY A C 1
ATOM 823 O O . GLY A 1 104 ? -17.187 6.266 29.516 1.00 87.31 104 GLY A O 1
ATOM 824 N N . CYS A 1 105 ? -16.267 5.172 27.784 1.00 84.38 105 CYS A N 1
ATOM 825 C CA . CYS A 1 105 ? -16.877 3.879 28.115 1.00 84.38 105 CYS A CA 1
ATOM 826 C C . CYS A 1 105 ? -16.438 3.353 29.490 1.00 84.38 105 CYS A C 1
ATOM 828 O O . CYS A 1 105 ? -17.273 2.868 30.252 1.00 84.38 105 CYS A O 1
ATOM 830 N N . ILE A 1 106 ? -15.151 3.478 29.831 1.00 86.25 106 ILE A N 1
ATOM 831 C CA . ILE A 1 106 ? -14.625 3.072 31.145 1.00 86.25 106 ILE A CA 1
ATOM 832 C C . ILE A 1 106 ? -15.279 3.893 32.258 1.00 86.25 106 ILE A C 1
ATOM 834 O O . ILE A 1 106 ? -15.772 3.329 33.234 1.00 86.25 106 ILE A O 1
ATOM 838 N N . THR A 1 107 ? -15.327 5.216 32.089 1.00 88.06 107 THR A N 1
ATOM 839 C CA . THR A 1 107 ? -15.919 6.135 33.073 1.00 88.06 107 THR A CA 1
ATOM 840 C C . THR A 1 107 ? -17.406 5.845 33.270 1.00 88.06 107 THR A C 1
ATOM 842 O O . THR A 1 107 ? -17.883 5.794 34.403 1.00 88.06 107 THR A O 1
ATOM 845 N N . PHE A 1 108 ? -18.131 5.583 32.180 1.00 87.44 108 PHE A N 1
ATOM 846 C CA . PHE A 1 108 ? -19.545 5.224 32.226 1.00 87.44 108 PHE A CA 1
ATOM 847 C C . PHE A 1 108 ? -19.786 3.927 33.005 1.00 87.44 108 PHE A C 1
ATOM 849 O O . PHE A 1 108 ? -20.643 3.907 33.884 1.00 87.44 108 PHE A O 1
ATOM 856 N N . ILE A 1 109 ? -19.000 2.873 32.754 1.00 86.38 109 ILE A N 1
ATOM 857 C CA . ILE A 1 109 ? -19.103 1.610 33.506 1.00 86.38 109 ILE A CA 1
ATOM 858 C C . ILE A 1 109 ? -18.749 1.800 34.982 1.00 86.38 109 ILE A C 1
ATOM 860 O O . ILE A 1 109 ? -19.397 1.213 35.847 1.00 86.38 109 ILE A O 1
ATOM 864 N N . PHE A 1 110 ? -17.769 2.645 35.294 1.00 85.69 110 PHE A N 1
ATOM 865 C CA . PHE A 1 110 ? -17.399 2.928 36.678 1.00 85.69 110 PHE A CA 1
ATOM 866 C C . PHE A 1 110 ? -18.515 3.664 37.439 1.00 85.69 110 PHE A C 1
ATOM 868 O O . PHE A 1 110 ? -18.860 3.280 38.557 1.00 85.69 110 PHE A O 1
ATOM 875 N N . LEU A 1 111 ? -19.144 4.666 36.813 1.00 86.69 111 LEU A N 1
ATOM 876 C CA . LEU A 1 111 ? -20.319 5.360 37.361 1.00 86.69 111 LEU A CA 1
ATOM 877 C C . LEU A 1 111 ? -21.493 4.405 37.577 1.00 86.69 111 LEU A C 1
ATOM 879 O O . LEU A 1 111 ? -22.168 4.450 38.603 1.00 86.69 111 LEU A O 1
ATOM 883 N N . LEU A 1 112 ? -21.697 3.508 36.621 1.00 84.88 112 LEU A N 1
ATOM 884 C CA . LEU A 1 112 ? -22.675 2.436 36.683 1.00 84.88 112 LEU A CA 1
ATOM 885 C C . LEU A 1 112 ? -22.415 1.498 37.882 1.00 84.88 112 LEU A C 1
ATOM 887 O O . LEU A 1 112 ? -23.360 1.117 38.575 1.00 84.88 112 LEU A O 1
ATOM 891 N N . TRP A 1 113 ? -21.150 1.177 38.188 1.00 84.25 113 TRP A N 1
ATOM 892 C CA . TRP A 1 113 ? -20.775 0.373 39.367 1.00 84.25 113 TRP A CA 1
ATOM 893 C C . TRP A 1 113 ? -21.036 1.125 40.662 1.00 84.25 113 TRP A C 1
ATOM 895 O O . TRP A 1 113 ? -21.599 0.557 41.597 1.00 84.25 113 TRP A O 1
ATOM 905 N N . PHE A 1 114 ? -20.706 2.412 40.694 1.00 84.75 114 PHE A N 1
ATOM 906 C CA . PHE A 1 114 ? -20.999 3.268 41.836 1.00 84.75 114 PHE A CA 1
ATOM 907 C C . PHE A 1 114 ? -22.508 3.366 42.103 1.00 84.75 114 PHE A C 1
ATOM 909 O O . PHE A 1 114 ? -22.953 3.281 43.247 1.00 84.75 114 PHE A O 1
ATOM 916 N N . TYR A 1 115 ? -23.310 3.470 41.041 1.00 82.81 115 TYR A N 1
ATOM 917 C CA . TYR A 1 115 ? -24.766 3.493 41.133 1.00 82.81 115 TYR A CA 1
ATOM 918 C C . TYR A 1 115 ? -25.331 2.160 41.646 1.00 82.81 115 TYR A C 1
ATOM 920 O O . TYR A 1 115 ? -26.146 2.164 42.566 1.00 82.81 115 TYR A O 1
ATOM 928 N N . LYS A 1 116 ? -24.846 1.020 41.135 1.00 80.75 116 LYS A N 1
ATOM 929 C CA . LYS A 1 116 ? -25.229 -0.314 41.628 1.00 80.75 116 LYS A CA 1
ATOM 930 C C . LYS A 1 116 ? -24.891 -0.509 43.108 1.00 80.75 116 LYS A C 1
ATOM 932 O O . LYS A 1 116 ? -25.707 -1.050 43.844 1.00 80.75 116 LYS A O 1
ATOM 937 N N . LEU A 1 117 ? -23.708 -0.073 43.548 1.00 81.31 117 LEU A N 1
ATOM 938 C CA . LEU A 1 117 ? -23.291 -0.184 44.951 1.00 81.31 117 LEU A CA 1
ATOM 939 C C . LEU A 1 117 ? -24.151 0.679 45.882 1.00 81.31 117 LEU A C 1
ATOM 941 O O . LEU A 1 117 ? -24.398 0.289 47.018 1.00 81.31 117 LEU A O 1
ATOM 945 N N . LYS A 1 118 ? -24.621 1.835 45.401 1.00 81.12 118 LYS A N 1
ATOM 946 C CA . LYS A 1 118 ? -25.486 2.739 46.167 1.00 81.12 118 LYS A CA 1
ATOM 947 C C . LYS A 1 118 ? -26.949 2.280 46.217 1.00 81.12 118 LYS A C 1
ATOM 949 O O . LYS A 1 118 ? -27.634 2.579 47.189 1.00 81.12 118 LYS A O 1
ATOM 954 N N . PHE A 1 119 ? -27.422 1.575 45.188 1.00 78.75 119 PHE A N 1
ATOM 955 C CA . PHE A 1 119 ? -28.820 1.163 45.024 1.00 78.75 119 PHE A CA 1
ATOM 956 C C . PHE A 1 119 ? -28.929 -0.338 44.702 1.00 78.75 119 PHE A C 1
ATOM 958 O O . PHE A 1 119 ? -29.438 -0.729 43.649 1.00 78.75 119 PHE A O 1
ATOM 965 N N . SER A 1 120 ? -28.425 -1.187 45.607 1.00 67.44 120 SER A N 1
ATOM 966 C CA . SER A 1 120 ? -28.342 -2.646 45.415 1.00 67.44 120 SER A CA 1
ATOM 967 C C . SER A 1 120 ? -29.682 -3.297 45.078 1.00 67.44 120 SER A C 1
ATOM 969 O O . SER A 1 120 ? -29.732 -4.217 44.263 1.00 67.44 120 SER A O 1
ATOM 971 N N . ASP A 1 121 ? -30.765 -2.782 45.657 1.00 69.31 121 ASP A N 1
ATOM 972 C CA . ASP A 1 121 ? -32.088 -3.413 45.617 1.00 69.31 121 ASP A CA 1
ATOM 973 C C . ASP A 1 121 ? -32.894 -3.031 44.368 1.00 69.31 121 ASP A C 1
ATOM 975 O O . ASP A 1 121 ? -33.976 -3.558 44.126 1.00 69.31 121 ASP A O 1
ATOM 979 N N . THR A 1 122 ? -32.377 -2.114 43.547 1.00 72.19 122 THR A N 1
ATOM 980 C CA . THR A 1 122 ? -33.075 -1.601 42.356 1.00 72.19 122 THR A CA 1
ATOM 981 C C . THR A 1 122 ? -32.751 -2.406 41.092 1.00 72.19 122 THR A C 1
ATOM 983 O O . THR A 1 122 ? -33.436 -2.287 40.076 1.00 72.19 122 THR A O 1
ATOM 986 N N . PHE A 1 123 ? -31.710 -3.244 41.126 1.00 73.38 123 PHE A N 1
ATOM 987 C CA . PHE A 1 123 ? -31.251 -3.984 39.952 1.00 73.38 123 PHE A CA 1
ATOM 988 C C . PHE A 1 123 ? -31.893 -5.369 39.845 1.00 73.38 123 PHE A C 1
ATOM 990 O O . PHE A 1 123 ? -31.481 -6.323 40.503 1.00 73.38 123 PHE A O 1
ATOM 997 N N . ASN A 1 124 ? -32.835 -5.503 38.908 1.00 78.25 124 ASN A N 1
ATOM 998 C CA . ASN A 1 124 ? -33.358 -6.801 38.484 1.00 78.25 124 ASN A CA 1
ATOM 999 C C . ASN A 1 124 ? -32.242 -7.710 37.931 1.00 78.25 124 ASN A C 1
ATOM 1001 O O . ASN A 1 124 ? -31.225 -7.250 37.405 1.00 78.25 124 ASN A O 1
ATOM 1005 N N . TRP A 1 125 ? -32.452 -9.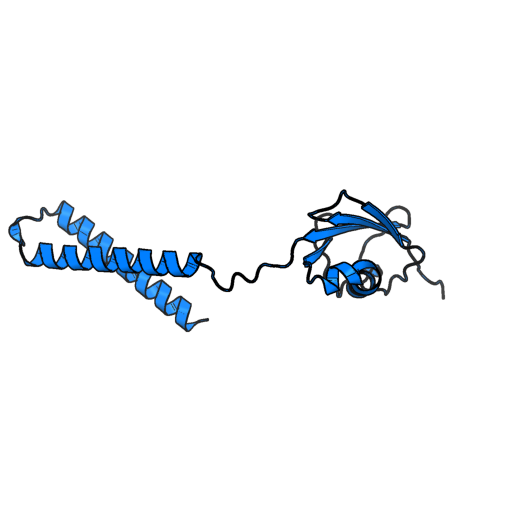026 37.995 1.00 78.44 125 TRP A N 1
ATOM 1006 C CA . TRP A 1 125 ? -31.476 -10.035 37.555 1.00 78.44 125 TRP A CA 1
ATOM 1007 C C . TRP A 1 125 ? -31.006 -9.858 36.096 1.00 78.44 125 TRP A C 1
ATOM 1009 O O . TRP A 1 125 ? -29.821 -10.023 35.790 1.00 78.44 125 TRP A O 1
ATOM 1019 N N . THR A 1 126 ? -31.904 -9.436 35.203 1.00 78.38 126 THR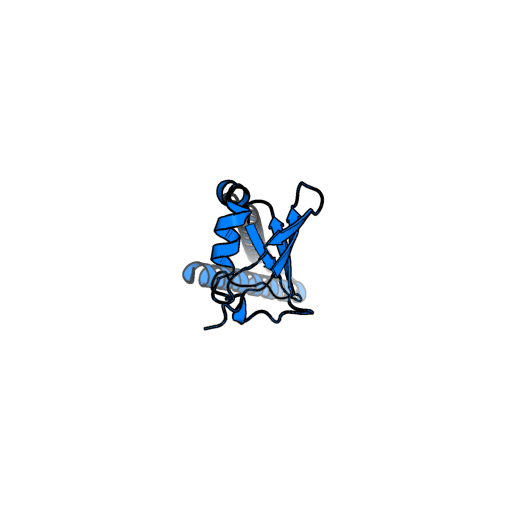 A N 1
ATOM 1020 C CA . THR A 1 126 ? -31.586 -9.122 33.800 1.00 78.38 126 THR A CA 1
ATOM 1021 C C . THR A 1 126 ? -30.644 -7.926 33.675 1.00 78.38 126 THR A C 1
ATOM 1023 O O . THR A 1 126 ? -29.647 -8.000 32.957 1.00 78.38 126 THR A O 1
ATOM 1026 N N . ALA A 1 127 ? -30.902 -6.853 34.428 1.00 78.75 127 ALA A N 1
ATOM 1027 C CA . ALA A 1 127 ? -30.045 -5.672 34.461 1.00 78.75 127 ALA A CA 1
ATOM 1028 C C . ALA A 1 127 ? -28.656 -6.013 35.020 1.00 78.75 127 ALA A C 1
ATOM 1030 O O . ALA A 1 127 ? -27.650 -5.610 34.444 1.00 78.75 127 ALA A O 1
ATOM 1031 N N . ASN A 1 128 ? -28.588 -6.835 36.073 1.00 80.94 128 ASN A N 1
ATOM 1032 C CA . ASN A 1 128 ? -27.321 -7.333 36.613 1.00 80.94 128 ASN A CA 1
ATOM 1033 C C . ASN A 1 128 ? -26.526 -8.144 35.580 1.00 80.94 128 ASN A C 1
ATOM 1035 O O . ASN A 1 128 ? -25.325 -7.935 35.434 1.00 80.94 128 ASN A O 1
ATOM 1039 N N . THR A 1 129 ? -27.180 -9.031 34.831 1.00 82.88 129 THR A N 1
ATOM 1040 C CA . THR A 1 129 ? -26.507 -9.853 33.813 1.00 82.88 129 THR A CA 1
ATOM 1041 C C . THR A 1 129 ? -25.911 -8.995 32.694 1.00 82.88 129 THR A C 1
ATOM 1043 O O . THR A 1 129 ? -24.728 -9.128 32.378 1.00 82.88 129 THR A O 1
ATOM 1046 N N . ILE A 1 130 ? -26.689 -8.056 32.143 1.00 84.12 130 ILE A N 1
ATOM 1047 C CA . ILE A 1 130 ? -26.225 -7.127 31.095 1.00 84.12 130 ILE A CA 1
ATOM 1048 C C . ILE A 1 130 ? -25.027 -6.308 31.590 1.00 84.12 130 ILE A C 1
ATOM 1050 O O . ILE A 1 130 ? -24.058 -6.090 30.865 1.00 84.12 130 ILE A O 1
ATOM 1054 N N . PHE A 1 131 ? -25.067 -5.901 32.851 1.00 84.19 131 PHE A N 1
ATOM 1055 C CA . PHE A 1 131 ? -24.033 -5.104 33.484 1.00 84.19 131 PHE A CA 1
ATOM 1056 C C . PHE A 1 131 ? -22.689 -5.840 33.630 1.00 84.19 131 PHE A C 1
ATOM 1058 O O . PHE A 1 131 ? -21.626 -5.275 33.348 1.00 84.19 131 PHE A O 1
ATOM 1065 N N . TYR A 1 132 ? -22.718 -7.119 34.017 1.00 85.75 132 TYR A N 1
ATOM 1066 C CA . TYR A 1 132 ?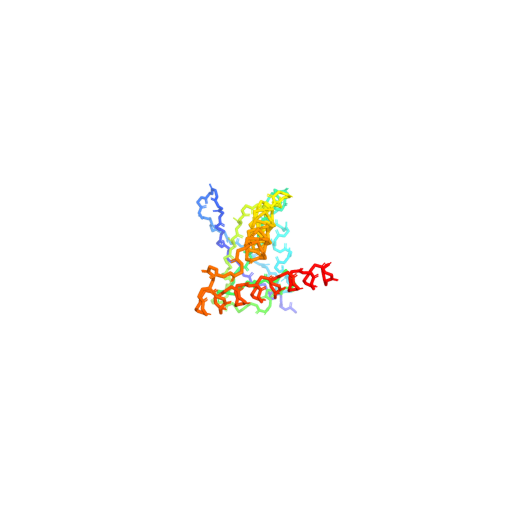 -21.517 -7.961 34.052 1.00 85.75 132 TYR A CA 1
ATOM 1067 C C . TYR A 1 132 ? -20.957 -8.220 32.646 1.00 85.75 132 TYR A C 1
ATOM 1069 O O . TYR A 1 132 ? -19.740 -8.165 32.451 1.00 85.75 132 TYR A O 1
ATOM 1077 N N . ILE A 1 133 ? -21.823 -8.426 31.649 1.00 88.75 133 ILE A N 1
ATOM 1078 C CA . ILE A 1 133 ? -21.404 -8.575 30.245 1.00 88.75 133 ILE A CA 1
ATOM 1079 C C . ILE A 1 133 ? -20.722 -7.292 29.749 1.00 88.75 133 ILE A C 1
ATOM 1081 O O . ILE A 1 133 ? -19.625 -7.348 29.201 1.00 88.75 133 ILE A O 1
ATOM 1085 N N . ALA A 1 134 ? -21.309 -6.120 30.000 1.00 86.56 134 ALA A N 1
ATOM 1086 C CA . ALA A 1 134 ? -20.698 -4.846 29.621 1.00 86.56 134 ALA A CA 1
ATOM 1087 C C . ALA A 1 134 ? -19.322 -4.654 30.285 1.00 86.56 134 ALA A C 1
ATOM 1089 O O . ALA A 1 134 ? -18.348 -4.310 29.616 1.00 86.56 134 ALA A O 1
ATOM 1090 N N . THR A 1 135 ? -19.215 -4.958 31.583 1.00 88.12 135 THR A N 1
ATOM 1091 C CA . THR A 1 135 ? -17.955 -4.840 32.337 1.00 88.12 135 THR A CA 1
ATOM 1092 C C . THR A 1 135 ? -16.861 -5.748 31.765 1.00 88.12 135 THR A C 1
ATOM 1094 O O . THR A 1 135 ? -15.725 -5.308 31.583 1.00 88.12 135 THR A O 1
ATOM 1097 N N . THR A 1 136 ? -17.191 -7.002 31.440 1.00 89.25 136 THR A N 1
ATOM 1098 C CA . THR A 1 136 ? -16.225 -7.964 30.879 1.00 89.25 136 THR A CA 1
ATOM 1099 C C . THR A 1 136 ? -15.753 -7.565 29.482 1.00 89.25 136 THR A C 1
ATOM 1101 O O . THR A 1 136 ? -14.551 -7.610 29.214 1.00 89.25 136 THR A O 1
ATOM 1104 N N . LEU A 1 137 ? -16.653 -7.092 28.614 1.00 88.25 137 LEU A N 1
ATOM 1105 C CA . LEU A 1 137 ? -16.294 -6.593 27.281 1.00 88.25 137 LEU A CA 1
ATOM 1106 C C . LEU A 1 137 ? -15.379 -5.363 27.351 1.00 88.25 137 LEU A C 1
ATOM 1108 O O . LEU A 1 137 ? -14.398 -5.262 26.605 1.00 88.25 137 LEU A O 1
ATOM 1112 N N . THR A 1 138 ? -15.647 -4.434 28.268 1.00 86.62 138 THR A N 1
ATOM 1113 C CA . THR A 1 138 ? -14.789 -3.259 28.449 1.00 86.62 138 THR A CA 1
ATOM 1114 C C . THR A 1 138 ? -13.428 -3.637 29.018 1.00 86.62 138 THR A C 1
ATOM 1116 O O . THR A 1 138 ? -12.418 -3.165 28.497 1.00 86.62 138 THR A O 1
ATOM 1119 N N . LEU A 1 139 ? -13.362 -4.553 29.989 1.00 87.88 139 LEU A N 1
ATOM 1120 C CA . LEU A 1 139 ? -12.089 -5.061 30.510 1.00 87.88 139 LEU A CA 1
ATOM 1121 C C . LEU A 1 139 ? -11.260 -5.748 29.413 1.00 87.88 139 LEU A C 1
ATOM 1123 O O . LEU A 1 139 ? -10.073 -5.456 29.261 1.00 87.88 139 LEU A O 1
ATOM 1127 N N . HIS A 1 140 ? -11.890 -6.592 28.592 1.00 87.44 140 HIS A N 1
ATOM 1128 C CA . HIS A 1 140 ? -11.245 -7.225 27.439 1.00 87.44 140 HIS A CA 1
ATOM 1129 C C . HIS A 1 140 ? -10.662 -6.182 26.470 1.00 87.44 140 HIS A C 1
ATOM 1131 O O . HIS A 1 140 ? -9.536 -6.322 25.983 1.00 87.44 140 HIS A O 1
ATOM 1137 N N . THR A 1 141 ? -11.405 -5.103 26.216 1.00 83.31 141 THR A N 1
ATOM 1138 C CA . THR A 1 141 ? -10.970 -4.007 25.338 1.00 83.31 141 THR A CA 1
ATOM 1139 C C . THR A 1 141 ? -9.752 -3.270 25.906 1.00 83.31 141 THR A C 1
ATOM 1141 O O . THR A 1 141 ? -8.815 -2.977 25.158 1.00 83.31 141 THR A O 1
ATOM 1144 N N . ILE A 1 142 ? -9.716 -3.024 27.222 1.00 83.69 142 ILE A N 1
ATOM 1145 C CA . ILE A 1 142 ? -8.563 -2.418 27.911 1.00 83.69 142 ILE A CA 1
ATOM 1146 C C . ILE A 1 142 ? -7.329 -3.312 27.774 1.00 83.69 142 ILE A C 1
ATOM 1148 O O . ILE A 1 142 ? -6.284 -2.837 27.331 1.00 83.69 142 ILE A O 1
ATOM 1152 N N . ILE A 1 143 ? -7.459 -4.604 28.096 1.00 86.38 143 ILE A N 1
ATOM 1153 C CA . ILE A 1 143 ? -6.345 -5.563 28.063 1.00 86.38 143 ILE A CA 1
ATOM 1154 C C . ILE A 1 143 ? -5.782 -5.674 26.646 1.00 86.38 143 ILE A C 1
ATOM 1156 O O . ILE A 1 143 ? -4.577 -5.550 26.446 1.00 86.38 143 ILE A O 1
ATOM 1160 N N . THR A 1 144 ? -6.651 -5.819 25.644 1.00 83.56 144 THR A N 1
ATOM 1161 C CA . THR A 1 144 ? -6.227 -5.926 24.240 1.00 83.56 144 THR A CA 1
ATOM 1162 C C . THR A 1 144 ? -5.499 -4.660 23.778 1.00 83.56 144 THR A C 1
ATOM 1164 O O . THR A 1 144 ? -4.501 -4.734 23.061 1.00 83.56 144 THR A O 1
ATOM 1167 N N . THR A 1 145 ? -5.967 -3.483 24.207 1.00 75.31 145 THR A N 1
ATOM 1168 C CA . THR A 1 145 ? -5.322 -2.201 23.889 1.00 75.31 145 THR A CA 1
ATOM 1169 C C . THR A 1 145 ? -3.963 -2.063 24.581 1.00 75.31 145 THR A C 1
ATOM 1171 O O . THR A 1 145 ? -3.010 -1.608 23.951 1.00 75.31 145 THR A O 1
ATOM 1174 N N . ALA A 1 146 ? -3.850 -2.483 25.843 1.00 78.25 146 ALA A N 1
ATOM 1175 C CA . ALA A 1 146 ? -2.598 -2.454 26.597 1.00 78.25 146 ALA A CA 1
ATOM 1176 C C . ALA A 1 146 ? -1.546 -3.407 26.005 1.00 78.25 146 ALA A C 1
ATOM 1178 O O . ALA A 1 146 ? -0.417 -2.991 25.756 1.00 78.25 146 ALA A O 1
ATOM 1179 N N . VAL A 1 147 ? -1.931 -4.651 25.691 1.00 81.25 147 VAL A N 1
ATOM 1180 C CA . VAL A 1 147 ? -1.043 -5.633 25.043 1.00 81.25 147 VAL A CA 1
ATOM 1181 C C . VAL A 1 147 ? -0.570 -5.116 23.686 1.00 81.25 147 VAL A C 1
ATOM 1183 O O . VAL A 1 147 ? 0.621 -5.154 23.397 1.00 81.25 147 VAL A O 1
ATOM 1186 N N . ARG A 1 148 ? -1.472 -4.559 22.869 1.00 69.69 148 ARG A N 1
ATOM 1187 C CA . ARG A 1 148 ? -1.114 -4.020 21.551 1.00 69.69 148 ARG A CA 1
ATOM 1188 C C . ARG A 1 148 ? -0.146 -2.833 21.625 1.00 69.69 148 ARG A C 1
ATOM 1190 O O . ARG A 1 148 ? 0.654 -2.683 20.711 1.00 69.69 148 ARG A O 1
ATOM 1197 N N . ARG A 1 149 ? -0.217 -2.009 22.676 1.00 64.50 149 ARG A N 1
ATOM 1198 C CA . ARG A 1 149 ? 0.712 -0.885 22.897 1.00 64.50 149 ARG A CA 1
ATOM 1199 C C . ARG A 1 149 ? 2.097 -1.322 23.372 1.00 64.50 149 ARG A C 1
ATOM 1201 O O . ARG A 1 149 ? 3.056 -0.651 23.042 1.00 64.50 149 ARG A O 1
ATOM 1208 N N . ASN A 1 150 ? 2.206 -2.420 24.119 1.00 62.84 150 ASN A N 1
ATOM 1209 C CA . ASN A 1 150 ? 3.504 -2.931 24.582 1.00 62.84 150 ASN A CA 1
ATOM 1210 C C . ASN A 1 150 ? 4.284 -3.696 23.498 1.00 62.84 150 ASN A C 1
ATOM 1212 O O . ASN A 1 150 ? 5.461 -3.981 23.686 1.00 62.84 150 ASN A O 1
ATOM 1216 N N . VAL A 1 151 ? 3.625 -4.071 22.399 1.00 53.56 151 VAL A N 1
ATOM 1217 C CA . VAL A 1 151 ? 4.224 -4.824 21.282 1.00 53.56 151 VAL A CA 1
ATOM 1218 C C . VAL A 1 151 ? 4.639 -3.899 20.118 1.00 53.56 151 VAL A C 1
ATOM 1220 O O . VAL A 1 151 ? 5.264 -4.367 19.170 1.00 53.56 151 VAL A O 1
ATOM 1223 N N . SER A 1 152 ? 4.319 -2.598 20.177 1.00 45.19 152 SER A N 1
ATOM 1224 C CA . SER A 1 152 ? 4.745 -1.570 19.205 1.00 45.19 152 SER A CA 1
ATOM 1225 C C . SER A 1 152 ? 5.883 -0.720 19.744 1.00 45.19 152 SER A C 1
ATOM 1227 O O . SER A 1 152 ? 6.799 -0.419 18.955 1.00 45.19 152 SER A O 1
#

Radius of gyration: 28.56 Å; chains: 1; bounding box: 60×27×76 Å

InterPro domains:
  IPR029071 Ubiquitin-like domain superfamily [SSF54236] (20-88)

Sequence (152 aa):
MTSDNVNVVISVNRFDIEPTNFTINNVPKNTSIGRIKSDHFSNDIVSCNNIRFIYRGKILDESTQISKVESFDGMIKLIVFITKPPVIDINSGKNESRIWSTLGCITFIFLLWFYKLKFSDTFNWTANTIFYIATTLTLHTIITTAVRRNVS

pLDDT: mean 82.26, std 11.59, range [42.81, 93.56]

Foldseek 3Di:
DDQLFFKEKEWEDEPPDPIDIDIDGRHGQQQFQLNVCCVPVVVLVVQQWDKWKDAPNDTGDRRDGSVNADADPRYHYIYIYTYHHPPPPVPPCVVVVVVVVLVVLVVVLVVVVVVCVVCVPPDDPVNVVVSVVSVVVSVVVVVVVVVVVVVD

Secondary structure (DSSP, 8-state):
----EEEEEEEEEESSS--EEEEEEEEETT-BHHHHHHHH-HHHHHTT-EEEEEETTEEEPTT-BGGGSPPBTTEEEEEEEEE------TT-HHHHHHHHHHHHHHHHHHHHHHHHHH-GGG--HHHHHHHHHHHHHHHHHHHHHHHHHH--

Organism: Babesia microti (strain RI) (NCBI:txid1133968)